Protein AF-A0A3R7AJB8-F1 (afdb_monomer_lite)

Radius of gyration: 14.53 Å; chains: 1; bounding box: 35×43×34 Å

Secondary structure (DSSP, 8-state):
-------GGG--SSS---HHHHHHHHHHHHHHHHS---HHHHHHHHT--HHHHHHHHHHHHHHS-----------

Structure (mmCIF, N/CA/C/O backbone):
data_AF-A0A3R7AJB8-F1
#
_entry.id   AF-A0A3R7AJB8-F1
#
loop_
_atom_site.group_PDB
_atom_site.id
_atom_site.type_symbol
_atom_site.label_atom_id
_atom_site.label_alt_id
_atom_site.label_comp_id
_atom_site.label_asym_id
_atom_site.label_entity_id
_atom_site.label_seq_id
_atom_site.pdbx_PDB_ins_code
_atom_site.Cartn_x
_atom_site.Cartn_y
_atom_site.Cartn_z
_atom_site.occupancy
_atom_site.B_iso_or_equiv
_atom_site.auth_seq_id
_atom_site.auth_comp_id
_atom_site.auth_asym_id
_atom_site.auth_atom_id
_atom_site.pdbx_PDB_model_num
ATOM 1 N N . MET A 1 1 ? -4.004 -22.361 3.600 1.00 41.81 1 MET A N 1
ATOM 2 C CA . MET A 1 1 ? -3.498 -21.075 3.069 1.00 41.81 1 MET A CA 1
ATOM 3 C C . MET A 1 1 ? -4.313 -20.739 1.835 1.00 41.81 1 MET A C 1
ATOM 5 O O . MET A 1 1 ? -4.174 -21.422 0.828 1.00 41.81 1 MET A O 1
ATOM 9 N N . SER A 1 2 ? -5.244 -19.791 1.937 1.00 44.50 2 SER A N 1
ATOM 10 C CA . SER A 1 2 ? -6.032 -19.334 0.791 1.00 44.50 2 SER A CA 1
ATOM 11 C C . SER A 1 2 ? -5.075 -18.833 -0.289 1.00 44.50 2 SER A C 1
ATOM 13 O O . SER A 1 2 ? -4.200 -18.013 -0.012 1.00 44.50 2 SER A O 1
ATOM 15 N N . ARG A 1 3 ? -5.199 -19.385 -1.501 1.00 47.12 3 ARG A N 1
ATOM 16 C CA . ARG A 1 3 ? -4.510 -18.892 -2.697 1.00 47.12 3 ARG A CA 1
ATOM 17 C C . ARG A 1 3 ? -4.757 -17.388 -2.759 1.00 47.12 3 ARG A C 1
ATOM 19 O O . ARG A 1 3 ? -5.891 -16.973 -2.973 1.00 47.12 3 ARG A O 1
ATOM 26 N N . LEU A 1 4 ? -3.727 -16.588 -2.488 1.00 57.59 4 LEU A N 1
ATOM 27 C CA . LEU A 1 4 ? -3.777 -15.140 -2.647 1.00 57.59 4 LEU A CA 1
ATOM 28 C C . LEU A 1 4 ? -3.915 -14.870 -4.144 1.00 57.59 4 LEU A C 1
ATOM 30 O O . LEU A 1 4 ? -2.922 -14.677 -4.841 1.00 57.59 4 LEU A O 1
ATOM 34 N N . SER A 1 5 ? -5.146 -14.908 -4.644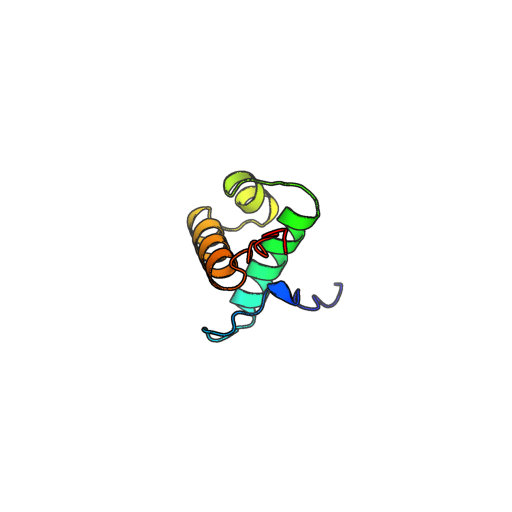 1.00 77.81 5 SER A N 1
ATOM 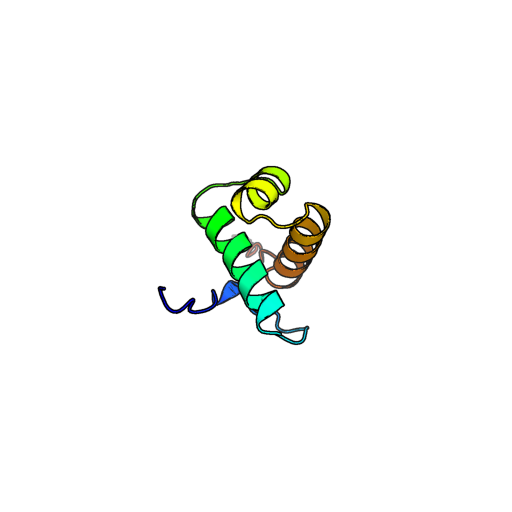35 C CA . SER A 1 5 ? -5.490 -14.235 -5.883 1.00 77.81 5 SER A CA 1
ATOM 36 C C . SER A 1 5 ? -5.085 -12.782 -5.676 1.00 77.81 5 SER A C 1
ATOM 38 O O . SER A 1 5 ? -5.614 -12.108 -4.791 1.00 77.81 5 SER A O 1
ATOM 40 N N . TYR A 1 6 ? -4.055 -12.338 -6.395 1.00 84.50 6 TYR A N 1
ATOM 41 C CA . TYR A 1 6 ? -3.604 -10.955 -6.312 1.00 84.50 6 TYR A CA 1
ATOM 42 C C . TYR A 1 6 ? -4.778 -10.033 -6.619 1.00 84.50 6 TYR A C 1
ATOM 44 O O . TYR A 1 6 ? -5.565 -10.304 -7.528 1.00 84.50 6 TYR A O 1
ATOM 52 N N . HIS A 1 7 ? -4.900 -8.948 -5.861 1.00 83.75 7 HIS A N 1
ATOM 53 C CA . HIS A 1 7 ? -5.981 -8.003 -6.092 1.00 83.75 7 HIS A CA 1
ATOM 54 C C . HIS A 1 7 ? -5.822 -7.378 -7.491 1.00 83.75 7 HIS A C 1
ATOM 56 O O . HIS A 1 7 ? -4.705 -6.989 -7.836 1.00 83.75 7 HIS A O 1
ATOM 62 N N . PRO A 1 8 ? -6.884 -7.216 -8.301 1.00 84.88 8 PRO A N 1
ATOM 63 C CA . PRO A 1 8 ? -6.76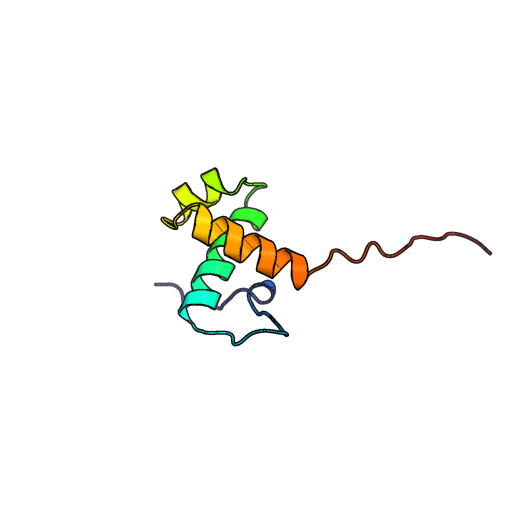0 -6.652 -9.650 1.00 84.88 8 PRO A CA 1
ATOM 64 C C . PRO A 1 8 ? -6.171 -5.232 -9.640 1.00 84.88 8 PRO A C 1
ATOM 66 O O . PRO A 1 8 ? -5.310 -4.907 -10.452 1.00 84.88 8 PRO A O 1
ATOM 69 N N . LYS A 1 9 ? -6.521 -4.407 -8.641 1.00 85.44 9 LYS A N 1
ATOM 70 C CA . LYS A 1 9 ? -5.911 -3.071 -8.451 1.00 85.44 9 LYS A CA 1
ATOM 71 C C . LYS A 1 9 ? -4.445 -3.117 -8.001 1.00 85.44 9 LYS A C 1
ATOM 73 O O . LYS A 1 9 ? -3.772 -2.094 -8.004 1.00 85.44 9 LYS A O 1
ATOM 78 N N . ALA A 1 10 ? -3.941 -4.283 -7.593 1.00 87.69 10 ALA A N 1
ATOM 79 C CA . ALA A 1 10 ? -2.556 -4.454 -7.180 1.00 87.69 10 ALA A CA 1
ATOM 80 C C . ALA A 1 10 ? -1.611 -4.681 -8.357 1.00 87.69 10 ALA A C 1
ATOM 82 O O . ALA A 1 10 ? -0.451 -4.947 -8.087 1.00 87.69 10 ALA A O 1
ATOM 83 N N . PHE A 1 11 ? -2.043 -4.594 -9.616 1.00 86.25 11 PHE A N 1
ATOM 84 C CA . PHE A 1 11 ? -1.166 -4.618 -10.790 1.00 86.25 11 PHE A CA 1
ATOM 85 C C . PHE A 1 11 ? -0.827 -3.176 -11.206 1.00 86.25 11 PHE A C 1
ATOM 87 O O . PHE A 1 11 ? -1.710 -2.327 -11.202 1.00 86.25 11 PHE A O 1
ATOM 94 N N . LEU A 1 12 ? 0.450 -2.884 -11.502 1.00 85.69 12 LEU A N 1
ATOM 95 C CA . LEU A 1 12 ? 0.838 -1.612 -12.143 1.00 85.69 12 LEU A CA 1
ATOM 96 C C . LEU A 1 12 ? 0.939 -1.865 -13.644 1.00 85.69 12 LEU A C 1
ATOM 98 O O . LEU A 1 12 ? 1.492 -2.891 -14.047 1.00 85.69 12 LEU A O 1
ATOM 102 N N . THR A 1 13 ? 0.462 -0.939 -14.459 1.00 83.06 13 THR A N 1
ATOM 103 C CA . THR A 1 13 ? 0.608 -0.989 -15.915 1.00 83.06 13 THR A CA 1
ATOM 104 C C . THR A 1 13 ? 1.996 -0.526 -16.351 1.00 83.06 13 THR A C 1
ATOM 106 O O . THR A 1 13 ? 2.582 -1.114 -17.258 1.00 83.06 13 THR A O 1
ATOM 109 N N . LEU A 1 14 ? 2.582 0.449 -15.645 1.00 80.38 14 LEU A N 1
ATOM 110 C CA . LEU A 1 14 ? 3.854 1.073 -16.026 1.00 80.38 14 LEU A CA 1
ATOM 111 C C . LEU A 1 14 ? 5.091 0.389 -15.428 1.00 80.38 14 LEU A C 1
ATOM 113 O O . LEU A 1 14 ? 6.224 0.758 -15.738 1.00 80.38 14 LEU A O 1
ATOM 117 N N . LYS A 1 15 ? 4.914 -0.595 -14.538 1.00 80.69 15 LYS A N 1
ATOM 118 C CA . LYS A 1 15 ? 6.025 -1.260 -13.839 1.00 80.69 15 LYS A CA 1
ATOM 119 C C . LYS A 1 15 ? 5.903 -2.774 -13.838 1.00 80.69 15 LYS A C 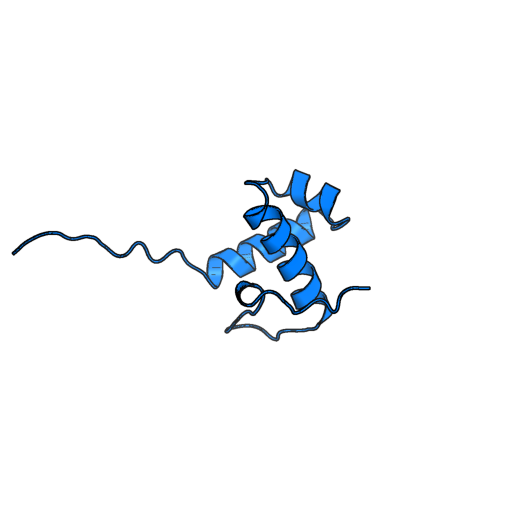1
ATOM 121 O O . LYS A 1 15 ? 4.819 -3.343 -13.754 1.00 80.69 15 LYS A O 1
ATOM 126 N N . ARG A 1 16 ? 7.064 -3.438 -13.803 1.00 83.44 16 ARG A N 1
ATOM 127 C CA . ARG A 1 16 ? 7.163 -4.897 -13.688 1.00 83.44 16 ARG A CA 1
ATOM 128 C C . ARG A 1 16 ? 6.463 -5.405 -12.422 1.00 83.44 16 ARG A C 1
ATOM 130 O O . ARG A 1 16 ? 6.850 -5.084 -11.297 1.00 83.44 16 ARG A O 1
ATOM 137 N N . ASN A 1 17 ? 5.477 -6.277 -12.613 1.00 87.31 17 ASN A N 1
ATOM 138 C CA . ASN A 1 17 ? 4.691 -6.877 -11.539 1.00 87.31 17 ASN A CA 1
ATOM 139 C C . ASN A 1 17 ? 5.366 -8.127 -10.968 1.00 87.31 17 ASN A C 1
ATOM 141 O O . ASN A 1 17 ? 5.041 -9.255 -11.326 1.00 87.31 17 ASN A O 1
ATOM 145 N N . VAL A 1 18 ? 6.324 -7.930 -10.061 1.00 88.56 18 VAL A N 1
ATOM 146 C CA . VAL A 1 18 ? 6.972 -9.052 -9.364 1.00 88.56 18 VAL A CA 1
ATOM 147 C C . VAL A 1 18 ? 6.074 -9.619 -8.247 1.00 88.56 18 VAL A C 1
ATOM 149 O O . VAL A 1 18 ? 5.424 -8.831 -7.549 1.00 88.56 18 VAL A O 1
ATOM 152 N N . PRO A 1 19 ? 6.074 -10.946 -7.995 1.00 87.12 19 PRO A N 1
ATOM 153 C CA . PRO A 1 19 ? 5.190 -11.598 -7.017 1.00 87.12 19 PRO A CA 1
ATOM 154 C C . PRO A 1 19 ? 5.213 -10.975 -5.615 1.00 87.12 19 PRO A C 1
ATOM 156 O O . PRO A 1 19 ? 4.167 -10.760 -5.005 1.00 87.12 19 PRO A O 1
ATOM 159 N N . ARG A 1 20 ? 6.402 -10.611 -5.115 1.00 88.44 20 ARG A N 1
ATOM 160 C CA . ARG A 1 20 ? 6.562 -9.963 -3.801 1.00 88.44 20 ARG A CA 1
ATOM 161 C C . ARG A 1 20 ? 5.899 -8.583 -3.754 1.00 88.44 20 ARG A C 1
ATOM 163 O O . ARG A 1 20 ? 5.232 -8.244 -2.782 1.00 88.44 20 ARG A O 1
ATOM 170 N N . GLY A 1 21 ? 6.052 -7.800 -4.821 1.00 89.75 21 GLY A N 1
ATOM 171 C CA . GLY A 1 21 ? 5.437 -6.479 -4.942 1.00 89.75 21 GLY A CA 1
ATOM 172 C C . GLY A 1 21 ? 3.920 -6.555 -5.114 1.00 89.75 21 GLY A C 1
ATOM 173 O O . GLY A 1 21 ? 3.211 -5.713 -4.568 1.00 89.75 21 GLY A O 1
ATOM 174 N N . LEU A 1 22 ? 3.420 -7.560 -5.843 1.00 90.19 22 LEU A N 1
ATOM 175 C CA . LEU A 1 22 ? 1.987 -7.849 -5.970 1.00 90.19 22 LEU A CA 1
ATOM 176 C C . LEU A 1 22 ? 1.375 -8.250 -4.624 1.00 90.19 22 LEU A C 1
ATOM 178 O O . LEU A 1 22 ? 0.331 -7.722 -4.247 1.00 90.19 22 LEU A O 1
ATOM 182 N N . ALA A 1 23 ? 2.044 -9.126 -3.869 1.00 90.94 23 ALA A N 1
ATOM 183 C CA . ALA A 1 23 ? 1.588 -9.553 -2.548 1.00 90.94 23 ALA A CA 1
ATOM 184 C C . ALA A 1 23 ? 1.496 -8.372 -1.569 1.00 90.94 23 ALA A C 1
ATOM 186 O O . ALA A 1 23 ? 0.479 -8.207 -0.898 1.00 90.94 23 ALA A O 1
ATOM 187 N N . ASN A 1 24 ? 2.521 -7.515 -1.525 1.00 92.44 24 ASN A N 1
ATOM 188 C CA . ASN A 1 24 ? 2.523 -6.339 -0.653 1.00 92.44 24 ASN A CA 1
ATOM 189 C C . ASN A 1 24 ? 1.418 -5.347 -1.028 1.00 92.44 24 ASN A C 1
ATOM 191 O O . ASN A 1 24 ? 0.657 -4.922 -0.164 1.00 92.44 24 ASN A O 1
ATOM 195 N N . ARG A 1 25 ? 1.271 -5.020 -2.317 1.00 92.50 25 ARG A N 1
ATOM 196 C CA . ARG A 1 25 ? 0.207 -4.114 -2.778 1.00 92.50 25 ARG A CA 1
ATOM 197 C C . ARG A 1 25 ? -1.186 -4.694 -2.558 1.00 92.50 25 ARG A C 1
ATOM 199 O O . ARG A 1 25 ? -2.074 -3.959 -2.148 1.00 92.50 25 ARG A O 1
ATOM 206 N N . THR A 1 26 ? -1.357 -6.004 -2.736 1.00 91.94 26 THR A N 1
ATOM 207 C CA . THR A 1 26 ? -2.608 -6.708 -2.409 1.00 91.94 26 THR A CA 1
ATOM 208 C C . THR A 1 26 ? -2.958 -6.526 -0.934 1.00 91.94 26 THR A C 1
ATOM 210 O O . THR A 1 26 ? -4.073 -6.122 -0.626 1.00 91.94 26 THR A O 1
ATOM 213 N N . LYS A 1 27 ? -2.000 -6.724 -0.018 1.00 91.69 27 LYS A N 1
ATOM 214 C CA . LYS A 1 27 ? -2.220 -6.498 1.421 1.00 91.69 27 LYS A CA 1
ATOM 215 C C . LYS A 1 27 ? -2.598 -5.048 1.738 1.00 91.69 27 LYS A C 1
ATOM 217 O O . LYS A 1 27 ? -3.509 -4.829 2.531 1.00 91.69 27 LYS A O 1
ATOM 222 N N . VAL A 1 28 ? -1.920 -4.075 1.120 1.00 91.50 28 VAL A N 1
ATOM 223 C CA . VAL A 1 28 ? -2.219 -2.641 1.286 1.00 91.50 28 VAL A CA 1
ATOM 224 C C . VAL A 1 28 ? -3.645 -2.327 0.822 1.00 91.50 28 VAL A C 1
ATOM 226 O O . VAL A 1 28 ? -4.402 -1.717 1.570 1.00 91.50 28 VAL A O 1
ATOM 229 N N . ILE A 1 29 ? -4.040 -2.793 -0.367 1.00 90.88 29 ILE A N 1
ATOM 230 C CA . ILE A 1 29 ? -5.384 -2.557 -0.914 1.00 90.88 29 ILE A CA 1
ATOM 231 C C . ILE A 1 29 ? -6.454 -3.223 -0.053 1.00 90.88 29 ILE A C 1
ATOM 233 O O . ILE A 1 29 ? -7.415 -2.565 0.325 1.00 90.88 29 ILE A O 1
ATOM 237 N N . MET A 1 30 ? -6.266 -4.485 0.339 1.00 90.62 30 MET A N 1
ATOM 238 C CA . MET A 1 30 ? -7.217 -5.179 1.212 1.00 90.62 30 MET A CA 1
ATOM 239 C C . MET A 1 30 ? -7.378 -4.479 2.568 1.00 90.62 30 MET A C 1
ATOM 241 O O . MET A 1 30 ? -8.476 -4.450 3.124 1.00 90.62 30 MET A O 1
ATOM 245 N N . ALA A 1 31 ? -6.297 -3.910 3.115 1.00 90.25 31 ALA A N 1
ATOM 246 C CA . ALA A 1 31 ? -6.367 -3.139 4.351 1.00 90.25 31 ALA A CA 1
ATOM 247 C C . ALA A 1 31 ? -7.218 -1.872 4.179 1.00 90.25 31 ALA A C 1
ATOM 249 O O . ALA A 1 31 ? -8.030 -1.589 5.059 1.00 90.25 31 ALA A O 1
ATOM 250 N N . LEU A 1 32 ? -7.063 -1.168 3.051 1.00 89.00 32 LEU A N 1
ATOM 251 C CA . LEU A 1 32 ? -7.822 0.038 2.708 1.00 89.00 32 LEU A CA 1
ATOM 252 C C . LEU A 1 32 ? -9.296 -0.248 2.387 1.00 89.00 32 LEU A C 1
ATOM 254 O O . LEU A 1 32 ? -10.164 0.504 2.818 1.00 89.00 32 LEU A O 1
ATOM 258 N N . GLU A 1 33 ? -9.591 -1.335 1.669 1.00 88.62 33 GLU A N 1
ATOM 259 C CA . GLU A 1 33 ? -10.968 -1.727 1.332 1.00 88.62 33 GLU A CA 1
ATOM 260 C C . GLU A 1 33 ? -11.754 -2.174 2.567 1.00 88.62 33 GLU A C 1
ATOM 262 O O . GLU A 1 33 ? -12.956 -1.939 2.657 1.00 88.62 33 GLU A O 1
ATOM 267 N N . LYS A 1 34 ? -11.078 -2.775 3.555 1.00 88.69 34 LYS A N 1
ATOM 268 C CA . LYS A 1 34 ? -11.718 -3.151 4.819 1.00 88.69 34 LYS A CA 1
ATOM 269 C C . LYS A 1 34 ? -12.060 -1.934 5.683 1.00 88.69 34 LYS A C 1
ATOM 271 O O . LYS A 1 34 ? -13.085 -1.940 6.359 1.00 88.69 34 LYS A O 1
ATOM 276 N N . LYS A 1 35 ? -11.172 -0.940 5.741 1.00 87.19 35 LYS A N 1
ATOM 277 C CA . LYS A 1 35 ? -11.360 0.299 6.507 1.00 87.19 35 LYS A CA 1
ATOM 278 C C . LYS A 1 35 ? -10.401 1.373 5.977 1.00 87.19 35 LYS A C 1
ATOM 280 O O . LYS A 1 35 ? -9.229 1.053 5.775 1.00 87.19 35 LYS A O 1
ATOM 285 N N . PRO A 1 36 ? -10.826 2.647 5.879 1.00 88.31 36 PRO A N 1
ATOM 286 C CA . PRO A 1 36 ? -9.902 3.758 5.686 1.00 88.31 36 PRO A CA 1
ATOM 287 C C . PRO A 1 36 ? -8.800 3.721 6.752 1.00 88.31 36 PRO A C 1
ATOM 289 O O . PRO A 1 36 ? -9.069 3.875 7.945 1.00 88.31 36 PRO A O 1
ATOM 292 N N . SER A 1 37 ? -7.570 3.461 6.317 1.00 90.38 37 SER A N 1
ATOM 293 C CA . SER A 1 37 ? -6.410 3.301 7.189 1.00 90.38 37 SER A CA 1
ATOM 294 C C . SER A 1 37 ? -5.257 4.159 6.691 1.00 90.38 37 SER A C 1
ATOM 296 O O . SER A 1 37 ? -5.026 4.284 5.490 1.00 90.38 37 SER A O 1
ATOM 298 N N . ASN A 1 38 ? -4.512 4.740 7.627 1.00 91.94 38 ASN A N 1
ATOM 299 C CA . ASN A 1 38 ? -3.300 5.490 7.307 1.00 91.94 38 ASN A CA 1
ATOM 300 C C . ASN A 1 38 ? -2.093 4.544 7.131 1.00 91.94 38 ASN A C 1
ATOM 302 O O . ASN A 1 38 ? -2.137 3.361 7.478 1.00 91.94 38 ASN A O 1
ATOM 306 N N . ALA A 1 39 ? -0.981 5.065 6.606 1.00 92.12 39 ALA A N 1
ATOM 307 C CA . ALA A 1 39 ? 0.210 4.261 6.327 1.00 92.12 39 ALA A CA 1
ATOM 308 C C . ALA A 1 39 ? 0.811 3.582 7.577 1.00 92.12 39 ALA A C 1
ATOM 310 O O . ALA A 1 39 ? 1.397 2.504 7.459 1.00 92.12 39 ALA A O 1
ATOM 311 N N . LYS A 1 40 ? 0.638 4.165 8.772 1.00 93.69 40 LYS A N 1
ATOM 312 C CA . LYS A 1 40 ? 1.101 3.576 10.037 1.00 93.69 40 LYS A CA 1
ATOM 313 C C . LYS A 1 40 ? 0.255 2.359 10.415 1.00 93.69 40 LYS A C 1
ATOM 315 O O . LYS A 1 40 ? 0.805 1.286 10.634 1.00 93.69 40 LYS A O 1
ATOM 320 N N . GLU A 1 41 ? -1.068 2.487 10.377 1.00 93.56 41 GLU A N 1
ATOM 321 C CA . GLU A 1 41 ? -1.984 1.370 10.642 1.00 93.56 41 GLU A CA 1
ATOM 322 C C . GLU A 1 41 ? -1.785 0.214 9.652 1.00 93.56 41 GLU A C 1
ATOM 324 O O . GLU A 1 41 ? -1.855 -0.959 10.020 1.00 93.56 41 GLU A O 1
ATOM 329 N N . ILE A 1 42 ? -1.528 0.526 8.379 1.00 93.31 42 ILE A N 1
ATOM 330 C CA . ILE A 1 42 ? -1.246 -0.490 7.359 1.00 93.31 42 ILE A CA 1
ATOM 331 C C . ILE A 1 42 ? 0.099 -1.163 7.644 1.00 93.31 42 ILE A C 1
ATOM 333 O O . ILE A 1 42 ? 0.202 -2.382 7.525 1.00 93.31 42 ILE A O 1
ATOM 337 N N . SER A 1 43 ? 1.120 -0.403 8.043 1.00 94.94 43 SER A N 1
ATOM 338 C CA . SER A 1 43 ? 2.432 -0.938 8.429 1.00 94.94 43 SER A CA 1
ATOM 339 C C . SER A 1 43 ? 2.306 -1.945 9.574 1.00 94.94 43 SER A C 1
ATOM 341 O O . SER A 1 43 ? 2.757 -3.082 9.431 1.00 94.94 43 SER A O 1
ATOM 343 N N . GLU A 1 44 ? 1.588 -1.583 10.637 1.00 93.50 44 GLU A N 1
ATOM 344 C CA . GLU A 1 44 ? 1.328 -2.451 11.793 1.00 93.50 44 GLU A CA 1
ATOM 345 C C . GLU A 1 44 ? 0.546 -3.715 11.401 1.00 93.50 44 GLU A C 1
ATOM 347 O O . GLU A 1 44 ? 0.941 -4.825 11.753 1.00 93.50 44 GLU A O 1
ATOM 352 N N . LYS A 1 4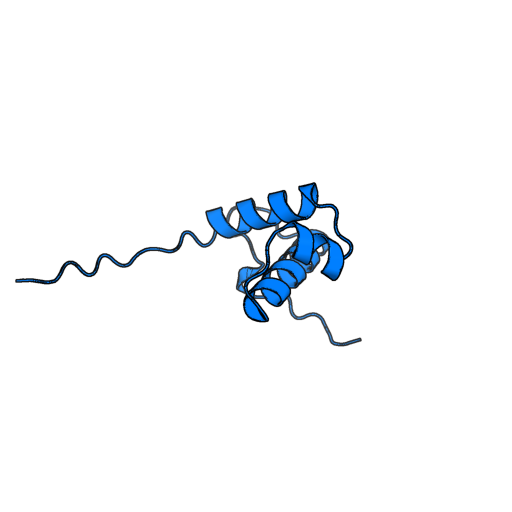5 ? -0.520 -3.583 10.598 1.00 91.12 45 LYS A N 1
ATOM 353 C CA . LYS A 1 45 ? -1.343 -4.727 10.159 1.00 91.12 45 LYS A CA 1
ATOM 354 C C . LYS A 1 45 ? -0.615 -5.680 9.213 1.00 91.12 45 LYS A C 1
ATOM 356 O O . LYS A 1 45 ? -0.904 -6.874 9.198 1.00 91.12 45 LYS A O 1
ATOM 361 N N . THR A 1 46 ? 0.258 -5.156 8.356 1.00 88.25 46 THR A N 1
ATOM 362 C CA . THR A 1 46 ? 0.908 -5.940 7.292 1.00 88.25 46 THR A CA 1
ATOM 363 C C . THR A 1 46 ? 2.296 -6.447 7.672 1.00 88.25 46 THR A C 1
ATOM 365 O O . THR A 1 46 ? 2.826 -7.311 6.966 1.00 88.25 46 THR A O 1
ATOM 368 N N . GLY A 1 47 ? 2.883 -5.921 8.754 1.00 91.94 47 GLY A N 1
ATOM 369 C CA . GLY A 1 47 ? 4.270 -6.169 9.154 1.00 91.94 47 GLY A CA 1
ATOM 370 C C . GLY A 1 47 ? 5.300 -5.524 8.220 1.00 91.94 47 GLY A C 1
ATOM 371 O O . GLY A 1 47 ? 6.477 -5.872 8.255 1.00 91.94 47 GLY A O 1
ATOM 372 N N . MET A 1 48 ? 4.870 -4.623 7.334 1.00 93.00 48 MET A N 1
ATOM 373 C CA . MET A 1 48 ? 5.752 -3.915 6.407 1.00 93.00 48 MET A CA 1
ATOM 374 C C . MET A 1 48 ? 6.309 -2.655 7.060 1.00 93.00 48 MET A C 1
ATOM 376 O O . MET A 1 48 ? 5.635 -2.033 7.875 1.00 93.00 48 MET A O 1
ATOM 380 N N . SER A 1 49 ? 7.502 -2.215 6.653 1.00 94.88 49 SER A N 1
ATOM 381 C CA . SER A 1 49 ? 8.014 -0.914 7.091 1.00 94.88 49 SER A CA 1
ATOM 382 C C . SER A 1 49 ? 7.144 0.229 6.562 1.00 94.88 49 SER A C 1
ATOM 384 O O . SER A 1 49 ? 6.633 0.178 5.439 1.00 94.88 49 SER A O 1
ATOM 386 N N . TYR A 1 50 ? 7.025 1.297 7.348 1.00 93.88 50 TYR A N 1
ATOM 387 C CA . TYR A 1 50 ? 6.272 2.495 6.974 1.00 93.88 50 TYR A CA 1
ATOM 388 C C . TYR A 1 50 ? 6.702 3.069 5.612 1.00 93.88 50 TYR A C 1
ATOM 390 O O . TYR A 1 50 ? 5.865 3.371 4.763 1.00 93.88 50 TYR A O 1
ATOM 398 N N . ALA A 1 51 ? 8.014 3.130 5.355 1.00 94.81 51 ALA A N 1
ATOM 399 C CA . ALA A 1 51 ? 8.561 3.581 4.075 1.00 94.81 51 ALA A CA 1
ATOM 400 C C . ALA A 1 51 ? 8.130 2.685 2.898 1.00 94.81 51 ALA A C 1
ATOM 402 O O . ALA A 1 51 ? 7.803 3.189 1.824 1.00 94.81 51 ALA A O 1
ATOM 403 N N . SER A 1 52 ? 8.078 1.362 3.100 1.00 93.31 52 SER A N 1
ATOM 404 C CA . SER A 1 52 ? 7.596 0.428 2.079 1.00 93.31 52 SER A CA 1
ATOM 405 C C . SER A 1 52 ? 6.104 0.620 1.809 1.00 93.31 52 SER A C 1
ATOM 407 O O . SER A 1 52 ? 5.701 0.648 0.646 1.00 93.31 52 SER A O 1
ATOM 409 N N . VAL A 1 53 ? 5.293 0.811 2.854 1.00 94.00 53 VAL A N 1
ATOM 410 C CA . VAL A 1 53 ? 3.861 1.110 2.710 1.00 94.00 53 VAL A CA 1
ATOM 411 C C . VAL A 1 53 ? 3.654 2.399 1.917 1.00 94.00 53 VAL A C 1
ATOM 413 O O . VAL A 1 53 ? 2.935 2.376 0.922 1.00 94.00 53 VAL A O 1
ATOM 416 N N . LEU A 1 54 ? 4.328 3.494 2.284 1.00 94.06 54 LEU A N 1
ATOM 417 C CA . LEU A 1 54 ? 4.247 4.762 1.550 1.00 94.06 54 LEU A CA 1
ATOM 418 C C . LEU A 1 54 ? 4.663 4.621 0.086 1.00 94.06 54 LEU A C 1
ATOM 420 O O . LEU A 1 54 ? 4.002 5.163 -0.797 1.00 94.06 54 LEU A O 1
ATOM 424 N N . HIS A 1 55 ? 5.741 3.883 -0.182 1.00 92.88 55 HIS A N 1
ATOM 425 C CA . HIS A 1 55 ? 6.181 3.628 -1.549 1.00 92.88 55 HIS A CA 1
ATOM 426 C C . HIS A 1 55 ? 5.088 2.928 -2.367 1.00 92.88 55 HIS A C 1
ATOM 428 O O . HIS A 1 55 ? 4.791 3.343 -3.484 1.00 92.88 55 HIS A O 1
ATOM 434 N N . HIS A 1 56 ? 4.454 1.897 -1.804 1.00 90.94 56 HIS A N 1
ATOM 435 C CA . HIS A 1 56 ? 3.366 1.191 -2.472 1.00 90.94 56 HIS A CA 1
ATOM 436 C C . HIS A 1 56 ? 2.107 2.046 -2.636 1.00 90.94 56 HIS A C 1
ATOM 438 O O . HIS A 1 56 ? 1.492 1.969 -3.694 1.00 90.94 56 HIS A O 1
ATOM 444 N N . LEU A 1 57 ? 1.750 2.875 -1.652 1.00 90.88 57 LEU A N 1
ATOM 445 C CA . LEU A 1 57 ? 0.617 3.800 -1.755 1.00 90.88 57 LEU A CA 1
ATOM 446 C C . LEU A 1 57 ? 0.800 4.783 -2.915 1.00 90.88 57 LEU A C 1
ATOM 448 O O . LEU A 1 57 ? -0.076 4.871 -3.765 1.00 90.88 57 LEU A O 1
ATOM 452 N N . ARG A 1 58 ? 1.972 5.423 -3.019 1.00 90.69 58 ARG A N 1
ATOM 453 C CA . ARG A 1 58 ? 2.289 6.345 -4.127 1.00 90.69 58 ARG A CA 1
ATOM 454 C C . ARG A 1 58 ? 2.224 5.664 -5.491 1.00 90.69 58 ARG A C 1
ATOM 456 O O . ARG A 1 58 ? 1.759 6.246 -6.461 1.00 90.69 58 ARG A O 1
ATOM 463 N N . LEU A 1 59 ? 2.697 4.419 -5.578 1.00 88.94 59 LEU A N 1
ATOM 464 C CA . LEU A 1 59 ? 2.601 3.646 -6.817 1.00 88.94 59 LEU A CA 1
ATOM 465 C C . LEU A 1 59 ? 1.148 3.349 -7.200 1.00 88.94 59 LEU A C 1
ATOM 467 O O . LEU A 1 59 ? 0.825 3.381 -8.379 1.00 88.94 59 LEU A O 1
ATOM 471 N N . LEU A 1 60 ? 0.294 3.042 -6.223 1.00 87.19 60 LEU A N 1
ATOM 472 C CA . LEU A 1 60 ? -1.122 2.767 -6.465 1.00 87.19 60 LEU A CA 1
ATOM 473 C C . LEU A 1 60 ? -1.898 4.037 -6.836 1.00 87.19 60 LEU A C 1
ATOM 475 O O . LEU A 1 60 ? -2.735 3.977 -7.727 1.00 87.19 60 LEU A O 1
ATOM 479 N N . GLU A 1 61 ? -1.591 5.167 -6.200 1.00 86.19 61 GLU A N 1
ATOM 480 C CA . GLU A 1 61 ? -2.171 6.482 -6.505 1.00 86.19 61 GLU A CA 1
ATOM 481 C C . GLU A 1 61 ? -1.845 6.939 -7.934 1.00 86.19 61 GLU A C 1
ATOM 483 O O . GLU A 1 61 ? -2.723 7.423 -8.641 1.00 86.19 61 GLU A O 1
ATOM 488 N N . ASN A 1 62 ? -0.612 6.704 -8.394 1.00 83.94 62 ASN A N 1
ATOM 489 C CA . ASN A 1 62 ? -0.200 7.031 -9.761 1.00 83.94 62 ASN A CA 1
ATOM 490 C C . ASN A 1 62 ? -0.847 6.138 -10.836 1.00 83.94 62 ASN A C 1
ATOM 492 O O . ASN A 1 62 ? -0.961 6.563 -11.981 1.00 83.94 62 ASN A O 1
ATOM 496 N N . GLU A 1 63 ? -1.217 4.897 -10.504 1.00 79.00 63 GLU A N 1
ATOM 497 C CA . GLU A 1 63 ? -1.825 3.945 -11.454 1.00 79.00 63 GLU A CA 1
ATOM 498 C C . GLU A 1 63 ? -3.349 4.014 -11.485 1.00 79.00 63 GLU A C 1
ATOM 500 O O . GLU A 1 63 ? -3.955 3.791 -12.530 1.00 79.00 63 GLU A O 1
ATOM 505 N N . HIS A 1 64 ? -3.969 4.341 -10.351 1.00 70.81 64 HIS A N 1
ATOM 506 C CA . HIS A 1 64 ? -5.401 4.602 -10.250 1.00 70.81 64 HIS A CA 1
ATOM 507 C C . HIS A 1 64 ? -5.616 6.073 -9.893 1.00 70.81 64 HIS A C 1
ATOM 509 O O . HIS A 1 64 ? -6.181 6.348 -8.828 1.00 70.81 64 HIS A O 1
ATOM 515 N N . PRO A 1 65 ? -5.168 7.030 -10.734 1.00 57.47 65 PRO A N 1
ATOM 516 C CA . PRO A 1 65 ? -5.549 8.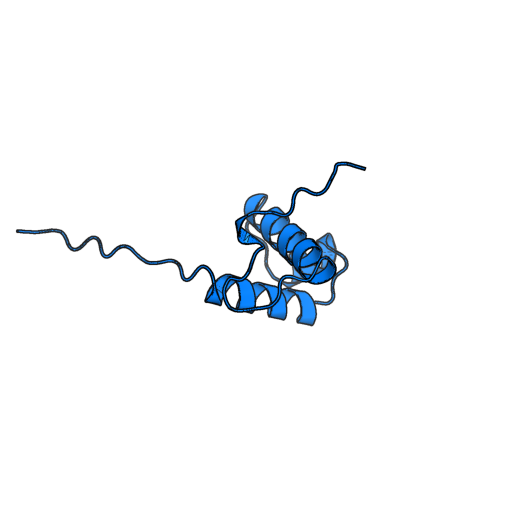412 -10.538 1.00 57.47 65 PRO A CA 1
ATOM 517 C C . PRO A 1 65 ? -7.069 8.417 -10.600 1.00 57.47 65 PRO A C 1
ATOM 519 O O . PRO A 1 65 ? -7.660 7.980 -11.591 1.00 57.47 65 PRO A O 1
ATOM 522 N N . VAL A 1 66 ? -7.703 8.807 -9.498 1.00 51.28 66 VAL A N 1
ATOM 523 C CA . VAL A 1 66 ? -9.154 8.902 -9.413 1.00 51.28 66 VAL A CA 1
ATOM 524 C C . VAL A 1 66 ? -9.549 9.914 -10.477 1.00 51.28 66 VAL A C 1
ATOM 526 O O . VAL A 1 66 ? -9.395 11.119 -10.287 1.00 51.28 66 VAL A O 1
ATOM 529 N N . ARG A 1 67 ? -9.953 9.426 -11.652 1.00 43.59 67 ARG A N 1
ATOM 530 C CA . ARG A 1 67 ? -10.464 10.268 -12.719 1.00 43.59 67 ARG A CA 1
ATOM 531 C C . ARG A 1 67 ? -11.777 10.780 -12.161 1.00 43.59 67 ARG A C 1
ATOM 533 O O . ARG A 1 67 ? -12.757 10.044 -12.099 1.00 43.59 67 ARG A O 1
ATOM 540 N N . VAL A 1 68 ? -11.749 12.000 -11.635 1.00 46.56 68 VAL A N 1
ATOM 541 C CA . VAL A 1 68 ? -12.964 12.755 -11.383 1.00 46.56 68 VAL A CA 1
ATOM 542 C C . VAL A 1 68 ? -13.568 12.888 -12.770 1.00 46.56 68 VAL A C 1
ATOM 544 O O . VAL A 1 68 ? -13.057 13.638 -13.599 1.00 46.56 68 VAL A O 1
ATOM 547 N N . GLU A 1 69 ? -14.542 12.036 -13.087 1.00 45.97 69 GLU A N 1
ATOM 548 C CA . GLU A 1 69 ? -15.401 12.288 -14.228 1.00 45.97 69 GLU A CA 1
ATOM 549 C C . GLU A 1 69 ? -16.030 13.637 -13.934 1.00 45.97 69 GLU A C 1
ATOM 551 O O . GLU A 1 69 ? -16.805 13.799 -12.986 1.00 45.97 69 GLU A O 1
ATOM 556 N N . ASP A 1 70 ? -15.550 14.623 -14.678 1.00 45.34 70 ASP A N 1
ATOM 557 C CA . ASP A 1 70 ? -16.096 15.952 -14.735 1.00 45.34 70 ASP A CA 1
ATOM 558 C C . ASP A 1 70 ? -17.574 15.789 -15.086 1.00 45.34 70 ASP A C 1
ATOM 560 O O . ASP A 1 70 ? -17.952 15.579 -16.236 1.00 45.34 70 ASP A O 1
ATOM 564 N N . ARG A 1 71 ? -18.429 15.806 -14.060 1.00 50.22 71 ARG A N 1
ATOM 565 C CA . ARG A 1 71 ? -19.855 16.058 -14.228 1.00 50.22 71 ARG A CA 1
ATOM 566 C C . ARG A 1 71 ? -20.002 17.538 -14.567 1.00 50.22 71 ARG A C 1
ATOM 568 O O . ARG A 1 71 ? -20.580 18.302 -13.795 1.00 50.22 71 ARG A O 1
ATOM 575 N N . THR A 1 72 ? -19.488 17.951 -15.722 1.00 50.00 72 THR A N 1
ATOM 576 C CA . THR A 1 72 ? -19.982 19.143 -16.395 1.00 50.00 72 THR A CA 1
ATOM 577 C C . THR A 1 72 ? -21.328 18.789 -16.999 1.00 50.00 72 THR A C 1
ATOM 579 O O . THR A 1 72 ? -21.495 18.274 -18.099 1.00 50.00 72 THR A O 1
ATOM 582 N N . SER A 1 73 ? -22.315 19.021 -16.150 1.00 54.91 73 SER A N 1
ATOM 583 C CA . SER A 1 73 ? -23.682 19.340 -16.509 1.00 54.91 73 SER A CA 1
ATOM 584 C C . SER A 1 73 ? -23.715 20.362 -17.651 1.00 54.91 73 SER A C 1
ATOM 586 O O . SER A 1 73 ? -23.037 21.383 -17.571 1.00 54.91 73 SER A O 1
ATOM 588 N N . GLY A 1 74 ? -24.603 20.140 -18.618 1.00 62.31 74 GLY A N 1
ATOM 589 C CA . GLY A 1 74 ? -25.314 21.224 -19.292 1.00 62.31 74 GLY A CA 1
ATOM 590 C C . GLY A 1 74 ? -24.847 21.573 -20.699 1.00 62.31 74 GLY A C 1
ATOM 591 O O . GLY A 1 74 ? -23.962 22.405 -20.885 1.00 62.31 74 GLY A O 1
ATOM 592 N N . SER A 1 75 ? -25.564 21.050 -21.691 1.00 47.97 75 SER A N 1
ATOM 593 C CA . SER A 1 75 ? -26.387 21.858 -22.607 1.00 47.97 75 SER A CA 1
ATOM 594 C C . SER A 1 75 ? -27.459 20.976 -23.234 1.00 47.97 75 SER A C 1
ATOM 596 O O . SER A 1 75 ? -27.127 19.819 -23.572 1.00 47.97 75 SER A O 1
#

pLDDT: mean 81.07, std 16.4, range [41.81, 94.94]

Sequence (75 aa):
MSRLSYHPKAFLTLKRNVPRGLANRTKVIMALEKKPSNAKEISEKTGMSYASVLHHLRLLENEHPVRVEDRTSGS

Foldseek 3Di:
DPDCPQDPLQDAPVDDDDPVSSVLLSLLVVVCVVDNDDLVRSCVVVVHDSVSSVVSVVRSCVRCVPPPPPPPDDD